Protein AF-A0A7S1GIV2-F1 (afdb_monomer_lite)

Secondary structure (DSSP, 8-state):
---EEEEEE--TT-SSS-EEEEEEEE-------HHHHHHHPPPPPPHHHHPPPHHHHHHHHHHTT--HHHHHHHHHHHHHHHHHHHHHHHHHHHHHHHHHHH--

Foldseek 3Di:
DKAFQWDWDLDLPDPAFTDIDGDPDTDDDDDDDPVVCVVDPDDDDDPVRVDDDNVNRVVVCVVSVNDPVVRVVSRVVSVVVVVVVVVVVVVVVVVVVVVVVVVD

Structure (mmCIF, N/CA/C/O backbone):
data_AF-A0A7S1GIV2-F1
#
_entry.id   AF-A0A7S1GIV2-F1
#
loop_
_atom_site.group_PDB
_atom_site.id
_atom_site.type_symbol
_atom_site.label_atom_id
_atom_site.label_alt_id
_atom_site.label_comp_id
_atom_site.label_asym_id
_atom_site.label_entity_id
_atom_site.label_seq_id
_atom_site.pdbx_PDB_ins_code
_atom_site.Cartn_x
_atom_site.Cartn_y
_atom_site.Cartn_z
_atom_site.occupancy
_atom_site.B_iso_or_equiv
_atom_site.auth_seq_id
_atom_site.auth_comp_id
_atom_site.auth_asym_id
_atom_site.auth_atom_id
_atom_site.pdbx_PDB_model_num
ATOM 1 N N . SER A 1 1 ? 11.500 -8.423 -16.771 1.00 55.44 1 SER A N 1
ATOM 2 C CA . SER A 1 1 ? 10.607 -7.562 -15.971 1.00 55.44 1 SER A CA 1
ATOM 3 C C . SER A 1 1 ? 11.363 -7.145 -14.728 1.00 55.44 1 SER A C 1
ATOM 5 O O . SER A 1 1 ? 11.893 -8.025 -14.069 1.00 55.44 1 SER A O 1
ATOM 7 N N . CYS A 1 2 ? 11.453 -5.845 -14.430 1.00 56.53 2 CYS A N 1
ATOM 8 C CA . CYS A 1 2 ? 11.913 -5.385 -13.116 1.00 56.53 2 CYS A CA 1
ATOM 9 C C . CYS A 1 2 ? 10.851 -5.766 -12.096 1.00 56.53 2 CYS A C 1
ATOM 11 O O . CYS A 1 2 ? 9.680 -5.448 -12.328 1.00 56.53 2 CYS A O 1
ATOM 13 N N . ALA A 1 3 ? 11.222 -6.417 -11.004 1.00 77.56 3 ALA A N 1
ATOM 14 C CA . ALA A 1 3 ? 10.272 -6.714 -9.950 1.00 77.56 3 ALA A CA 1
ATOM 15 C C . ALA A 1 3 ? 10.934 -6.526 -8.590 1.00 77.56 3 ALA A C 1
ATOM 17 O O . ALA A 1 3 ? 12.011 -7.056 -8.325 1.00 77.56 3 ALA A O 1
ATOM 18 N N . TYR A 1 4 ? 10.257 -5.749 -7.756 1.00 87.75 4 TYR A N 1
ATOM 19 C CA . TYR A 1 4 ? 10.436 -5.812 -6.318 1.00 87.75 4 TYR A CA 1
ATOM 20 C C . TYR A 1 4 ? 9.513 -6.900 -5.783 1.00 87.75 4 TYR A C 1
ATOM 22 O O . TYR A 1 4 ? 8.440 -7.144 -6.351 1.00 87.75 4 TYR A O 1
ATOM 30 N N . GLU A 1 5 ? 9.912 -7.516 -4.680 1.00 91.75 5 GLU A N 1
ATOM 31 C CA . GLU A 1 5 ? 8.999 -8.307 -3.867 1.00 91.75 5 GLU A CA 1
ATOM 32 C C . GLU A 1 5 ? 7.759 -7.485 -3.495 1.00 91.75 5 GLU A C 1
ATOM 34 O O . GLU A 1 5 ? 7.819 -6.280 -3.233 1.00 91.75 5 GLU A O 1
ATOM 39 N N . ILE A 1 6 ? 6.609 -8.150 -3.520 1.00 93.62 6 ILE A N 1
ATOM 40 C CA . ILE A 1 6 ? 5.325 -7.5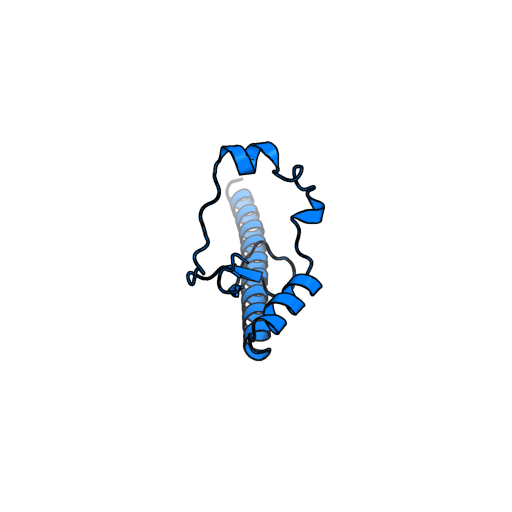57 -3.173 1.00 93.62 6 ILE A CA 1
ATOM 41 C C . ILE A 1 6 ? 4.969 -7.992 -1.761 1.00 93.62 6 ILE A C 1
ATOM 43 O O . ILE A 1 6 ? 4.869 -9.185 -1.488 1.00 93.62 6 ILE A O 1
ATOM 47 N N . GLU A 1 7 ? 4.680 -7.022 -0.898 1.00 94.94 7 GLU A N 1
ATOM 48 C CA . GLU A 1 7 ? 4.337 -7.273 0.500 1.00 94.94 7 GLU A CA 1
ATOM 49 C C . GLU A 1 7 ? 2.973 -6.681 0.882 1.00 94.94 7 GLU A C 1
ATOM 51 O O . GLU A 1 7 ? 2.452 -5.74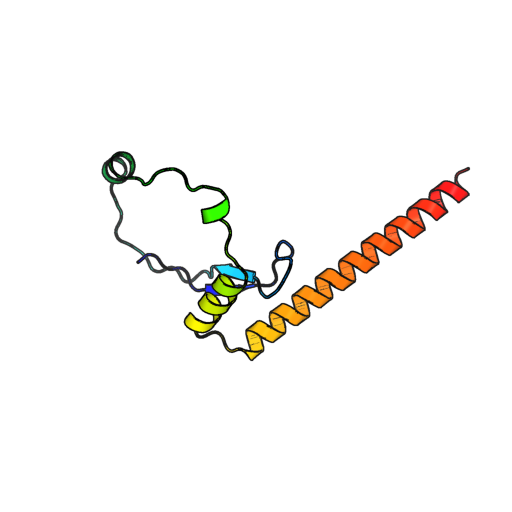3 0.265 1.00 94.94 7 GLU A O 1
ATOM 56 N N . VAL A 1 8 ? 2.380 -7.217 1.950 1.00 94.31 8 VAL A N 1
ATOM 57 C CA . VAL A 1 8 ? 1.209 -6.622 2.603 1.00 94.31 8 VAL A CA 1
ATOM 58 C C . VAL A 1 8 ? 1.665 -5.551 3.591 1.00 94.31 8 VAL A C 1
ATOM 60 O O . VAL A 1 8 ? 2.384 -5.845 4.540 1.00 94.31 8 VAL A O 1
ATOM 63 N N . GLU A 1 9 ? 1.154 -4.327 3.439 1.00 90.81 9 GLU A N 1
ATOM 64 C CA . GLU A 1 9 ? 1.511 -3.205 4.316 1.00 90.81 9 GLU A CA 1
ATOM 65 C C . GLU A 1 9 ? 0.288 -2.586 5.027 1.00 90.81 9 GLU A C 1
ATOM 67 O O . GLU A 1 9 ? -0.871 -2.698 4.601 1.00 90.81 9 GLU A O 1
ATOM 72 N N . GLU A 1 10 ? 0.553 -1.878 6.126 1.00 85.75 10 GLU A N 1
ATOM 73 C CA . GLU A 1 1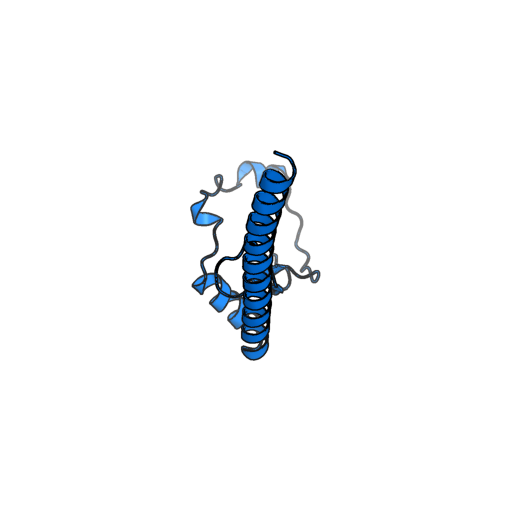0 ? -0.420 -1.153 6.946 1.00 85.75 10 GLU A CA 1
ATOM 74 C C . GLU A 1 10 ? -0.339 0.367 6.707 1.00 85.75 10 GLU A C 1
ATOM 76 O O . GLU A 1 10 ? -0.114 1.158 7.625 1.00 85.75 10 GLU A O 1
ATOM 81 N N . HIS A 1 11 ? -0.544 0.813 5.464 1.00 83.69 11 HIS A N 1
ATOM 82 C CA . HIS A 1 11 ? -0.400 2.231 5.131 1.00 83.69 11 HIS A CA 1
ATOM 83 C C . HIS A 1 11 ? -1.659 3.066 5.478 1.00 83.69 11 HIS A C 1
ATOM 85 O O . HIS A 1 11 ? -2.765 2.788 4.987 1.00 83.69 11 HIS A O 1
ATOM 91 N N . PRO A 1 12 ? -1.535 4.163 6.252 1.00 76.56 12 PRO A N 1
ATOM 92 C CA . PRO A 1 12 ? -2.679 4.964 6.693 1.00 76.56 12 PRO A CA 1
ATOM 93 C C . PRO A 1 12 ? -3.390 5.751 5.588 1.00 76.56 12 PRO A C 1
ATOM 95 O O . PRO A 1 12 ? -4.551 6.123 5.760 1.00 76.56 12 PRO A O 1
ATOM 98 N N . GLY A 1 13 ? -2.709 6.009 4.469 1.00 78.94 13 GLY A N 1
ATOM 99 C CA . GLY A 1 13 ? -3.283 6.665 3.288 1.00 78.94 13 GLY A CA 1
ATOM 100 C C . GLY A 1 13 ? -4.267 5.785 2.510 1.00 78.94 13 GLY A C 1
ATOM 101 O O . GLY A 1 13 ? -4.998 6.282 1.655 1.00 78.94 13 GLY A O 1
ATOM 102 N N . VAL A 1 14 ? -4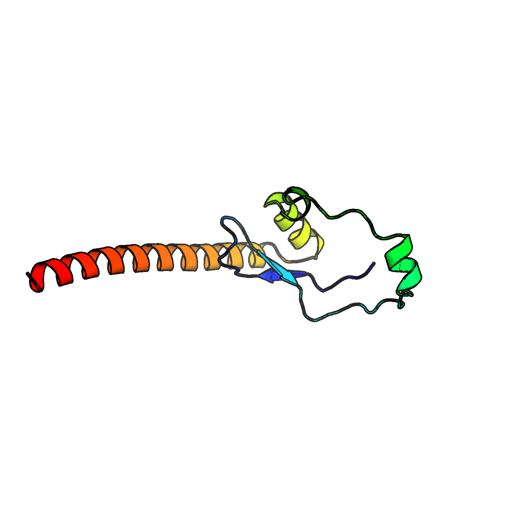.334 4.485 2.812 1.00 85.94 14 VAL A N 1
ATOM 103 C CA . VAL A 1 14 ? -5.335 3.594 2.223 1.00 85.94 14 VAL A CA 1
ATOM 104 C C . VAL A 1 14 ? -6.634 3.699 3.017 1.00 85.94 14 VAL A C 1
ATOM 106 O O . VAL A 1 14 ? -6.670 3.463 4.226 1.00 85.94 14 VAL A O 1
ATOM 109 N N . SER A 1 15 ? -7.732 4.018 2.332 1.00 85.06 15 SER A N 1
ATOM 110 C CA . SER A 1 15 ? -9.055 4.174 2.952 1.00 85.06 15 SER A CA 1
ATOM 111 C C . SER A 1 15 ? -9.777 2.844 3.197 1.00 85.06 15 SER A C 1
ATOM 113 O O . SER A 1 15 ? -10.549 2.734 4.151 1.00 85.06 15 SER A O 1
ATOM 115 N N . LYS A 1 16 ? -9.521 1.821 2.369 1.00 87.81 16 LYS A N 1
ATOM 116 C CA . LYS A 1 16 ? -10.167 0.501 2.434 1.00 87.81 16 LYS A CA 1
ATOM 117 C C . LYS A 1 16 ? -9.223 -0.615 1.985 1.00 87.81 16 LYS A C 1
ATOM 119 O O . LYS A 1 16 ? -8.483 -0.452 1.017 1.00 87.81 16 LYS A O 1
ATOM 124 N N . GLY A 1 17 ? -9.337 -1.767 2.644 1.00 89.75 17 GLY A N 1
ATOM 125 C CA . GLY A 1 17 ? -8.544 -2.955 2.333 1.00 89.75 17 GLY A CA 1
ATOM 126 C C . GLY A 1 17 ? -7.089 -2.852 2.804 1.00 89.75 17 GLY A C 1
ATOM 127 O O . GLY A 1 17 ? -6.782 -1.956 3.605 1.00 89.75 17 GLY A O 1
ATOM 128 N N . PRO A 1 18 ? -6.235 -3.781 2.341 1.00 93.38 18 PRO A N 1
ATOM 129 C CA . PRO A 1 18 ? -4.805 -3.782 2.618 1.00 93.38 18 PRO A CA 1
ATOM 130 C C . PRO A 1 18 ? -4.095 -2.741 1.740 1.00 93.38 18 PRO A C 1
ATOM 132 O O . PRO A 1 18 ? -4.611 -2.349 0.680 1.00 93.38 18 PRO A O 1
ATOM 135 N N . ALA A 1 19 ? -2.923 -2.292 2.184 1.00 93.38 19 ALA A N 1
ATOM 136 C CA . ALA A 1 19 ? -1.974 -1.616 1.312 1.00 93.38 19 ALA A CA 1
ATOM 137 C C . ALA A 1 19 ? -1.042 -2.650 0.667 1.00 93.38 19 ALA A C 1
ATOM 139 O O . ALA A 1 19 ? -0.906 -3.768 1.166 1.00 93.38 19 ALA A O 1
ATOM 140 N N . VAL A 1 20 ? -0.452 -2.262 -0.458 1.00 94.12 20 VAL A N 1
ATOM 141 C CA . VAL A 1 20 ? 0.598 -3.026 -1.131 1.00 94.12 20 VAL A CA 1
ATOM 142 C C . VAL A 1 20 ? 1.897 -2.287 -0.862 1.00 94.12 20 VAL A C 1
ATOM 144 O O . VAL A 1 20 ? 1.968 -1.094 -1.168 1.00 94.12 20 VAL A O 1
ATOM 147 N N . GLY A 1 21 ? 2.858 -2.990 -0.280 1.00 92.12 21 GLY A N 1
ATOM 148 C CA . GLY A 1 21 ? 4.225 -2.532 -0.090 1.00 92.12 21 GLY A CA 1
ATOM 149 C C . GLY A 1 21 ? 5.146 -3.095 -1.169 1.00 92.12 21 GLY A C 1
ATOM 150 O O . GLY A 1 21 ? 4.792 -4.037 -1.885 1.00 92.12 21 GLY A O 1
ATOM 151 N N . ILE A 1 22 ? 6.325 -2.493 -1.264 1.00 91.62 22 ILE A N 1
ATOM 152 C CA . ILE A 1 22 ? 7.462 -3.018 -2.017 1.00 91.62 22 ILE A CA 1
ATOM 153 C C . ILE A 1 22 ? 8.506 -3.492 -1.006 1.00 91.62 22 ILE A C 1
ATOM 155 O O . ILE A 1 22 ? 8.867 -2.735 -0.103 1.00 91.62 22 ILE A O 1
ATOM 159 N N . GLY A 1 23 ? 8.927 -4.745 -1.137 1.00 90.00 23 GLY A N 1
ATOM 160 C CA . GLY A 1 23 ? 9.973 -5.345 -0.319 1.00 90.00 23 GLY A CA 1
ATOM 161 C C . GLY A 1 23 ? 11.369 -4.914 -0.764 1.00 90.00 23 GLY A C 1
ATOM 162 O O . GLY A 1 23 ? 11.546 -4.153 -1.723 1.00 90.00 23 GLY A O 1
ATOM 163 N N . TRP A 1 24 ? 12.378 -5.414 -0.056 1.00 90.12 24 TRP A N 1
ATOM 164 C CA . TRP A 1 24 ? 13.786 -5.127 -0.354 1.00 90.12 24 TRP A CA 1
ATOM 165 C C . TRP A 1 24 ? 14.399 -6.100 -1.354 1.00 90.12 24 TRP A C 1
ATOM 167 O O . TRP A 1 24 ? 15.445 -5.794 -1.930 1.00 90.12 24 TRP A O 1
ATOM 177 N N . GLU A 1 25 ? 13.764 -7.251 -1.577 1.00 87.19 25 GLU A N 1
ATOM 178 C CA . GLU A 1 25 ? 14.210 -8.185 -2.598 1.00 87.19 25 GLU A CA 1
ATOM 179 C C . GLU A 1 25 ? 13.972 -7.575 -3.982 1.00 87.19 25 GLU A C 1
ATOM 181 O O . GLU A 1 25 ? 12.846 -7.423 -4.463 1.00 87.19 25 GLU A O 1
ATOM 186 N N . PHE A 1 26 ? 15.080 -7.173 -4.599 1.00 84.88 26 PHE A N 1
ATOM 187 C CA . PHE A 1 26 ? 15.122 -6.543 -5.904 1.00 84.88 26 PHE A CA 1
ATOM 188 C C . PHE A 1 26 ? 15.722 -7.505 -6.921 1.00 84.88 26 PHE A C 1
ATOM 190 O O . PHE A 1 26 ? 16.831 -8.010 -6.738 1.00 84.88 26 PHE A O 1
ATOM 197 N N . GLN A 1 27 ? 15.008 -7.721 -8.022 1.00 82.56 27 GLN A N 1
ATOM 198 C CA . GLN A 1 27 ? 15.566 -8.412 -9.177 1.00 82.56 27 GLN A CA 1
ATOM 199 C C . GLN A 1 27 ? 16.281 -7.412 -10.085 1.00 82.56 27 GLN A C 1
ATOM 201 O O . GLN A 1 27 ? 15.645 -6.590 -10.749 1.00 82.56 27 GLN A O 1
ATOM 206 N N . GLU A 1 28 ? 17.611 -7.508 -10.101 1.00 81.31 28 GLU A N 1
ATOM 207 C CA . GLU A 1 28 ? 18.481 -6.663 -10.913 1.00 81.31 28 GLU A CA 1
ATOM 208 C C . GLU A 1 28 ? 18.204 -6.826 -12.411 1.00 81.31 28 GLU A C 1
ATOM 210 O O . GLU A 1 28 ? 17.895 -7.912 -12.909 1.00 81.31 28 GLU A O 1
ATOM 215 N N . MET A 1 29 ? 18.300 -5.712 -13.136 1.00 76.50 29 MET A N 1
ATOM 216 C CA . MET A 1 29 ? 18.062 -5.649 -14.571 1.00 76.50 29 MET A CA 1
ATOM 217 C C . MET A 1 29 ? 19.281 -5.156 -15.331 1.00 76.50 29 MET A C 1
ATOM 219 O O . MET A 1 29 ? 20.127 -4.438 -14.803 1.00 76.50 29 MET A O 1
ATOM 223 N N . ASN A 1 30 ? 19.274 -5.465 -16.627 1.00 85.38 30 ASN A N 1
ATOM 224 C CA . ASN A 1 30 ? 20.216 -4.902 -17.575 1.00 85.38 30 ASN A CA 1
ATOM 225 C C . ASN A 1 30 ? 20.094 -3.369 -17.602 1.00 85.38 30 ASN A C 1
ATOM 227 O O . ASN A 1 30 ? 18.976 -2.852 -17.724 1.00 85.38 30 ASN A O 1
ATOM 231 N N . PRO A 1 31 ? 21.218 -2.643 -17.526 1.00 86.88 31 PRO A N 1
ATOM 232 C CA . PRO A 1 31 ? 21.213 -1.198 -17.669 1.00 86.88 31 PRO A CA 1
ATOM 233 C C . PRO A 1 31 ? 20.739 -0.800 -19.075 1.00 86.88 31 PRO A C 1
ATOM 235 O O . PRO A 1 31 ? 21.062 -1.461 -20.062 1.00 86.88 31 PRO A O 1
ATOM 238 N N . ILE A 1 32 ? 19.982 0.294 -19.154 1.00 90.50 32 ILE A N 1
ATOM 239 C CA . ILE A 1 32 ? 19.606 0.966 -20.403 1.00 90.50 32 ILE A CA 1
ATOM 240 C C . ILE A 1 32 ? 20.416 2.257 -20.529 1.00 90.50 32 ILE A C 1
ATOM 242 O O . ILE A 1 32 ? 20.690 2.916 -19.522 1.00 90.50 32 ILE A O 1
ATOM 246 N N . LEU A 1 33 ? 20.815 2.617 -21.749 1.00 94.62 33 LEU A N 1
ATOM 247 C CA . LEU A 1 33 ? 21.464 3.901 -21.996 1.00 94.62 33 LEU A CA 1
ATOM 248 C C . LEU A 1 33 ? 20.464 5.042 -21.782 1.00 94.62 33 LEU A C 1
ATOM 250 O O . LEU A 1 33 ? 19.288 4.932 -22.125 1.00 94.62 33 LEU A O 1
ATOM 254 N N . VAL A 1 34 ? 20.941 6.153 -21.221 1.00 94.50 34 VAL A N 1
ATOM 255 C CA . VAL A 1 34 ? 20.098 7.329 -20.951 1.00 94.50 34 VAL A CA 1
ATOM 256 C C . VAL A 1 34 ? 19.506 7.877 -22.248 1.00 94.50 34 VAL A C 1
ATOM 258 O O . VAL A 1 34 ? 18.310 8.145 -22.298 1.00 94.50 34 VAL A O 1
ATOM 261 N N . ASP A 1 35 ? 20.308 7.950 -23.311 1.00 96.75 35 ASP A N 1
ATOM 262 C CA . ASP A 1 35 ? 19.862 8.443 -24.617 1.00 96.75 35 ASP A CA 1
ATOM 263 C C . ASP A 1 35 ? 18.736 7.578 -25.207 1.00 96.75 35 ASP A C 1
ATOM 265 O O . ASP A 1 35 ? 17.757 8.104 -25.737 1.00 96.75 35 ASP A O 1
ATOM 269 N N . ASP A 1 36 ? 18.822 6.253 -25.041 1.00 95.06 36 ASP A N 1
ATOM 270 C CA . ASP A 1 36 ? 17.775 5.326 -25.479 1.00 95.06 36 ASP A CA 1
ATOM 271 C C . ASP A 1 36 ? 16.481 5.520 -24.680 1.00 95.06 36 ASP A C 1
ATOM 273 O O . ASP A 1 36 ? 15.386 5.397 -25.233 1.00 95.06 36 ASP A O 1
ATOM 277 N N . PHE A 1 37 ? 16.576 5.832 -23.385 1.00 92.31 37 PHE A N 1
ATOM 278 C CA . PHE A 1 37 ? 15.406 6.141 -22.568 1.00 92.31 37 PHE A CA 1
ATOM 279 C C . PHE A 1 37 ? 14.763 7.465 -22.993 1.00 92.31 37 PHE A C 1
ATOM 281 O O . PHE A 1 37 ? 13.563 7.488 -23.251 1.00 92.31 37 PHE A O 1
ATOM 288 N N . GLU A 1 38 ? 1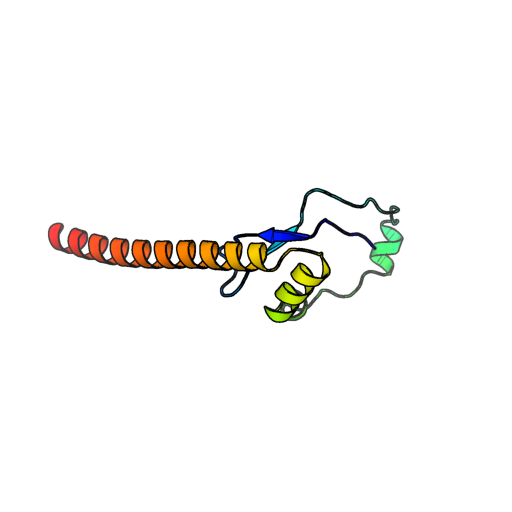5.536 8.544 -23.120 1.00 93.75 38 GLU A N 1
ATOM 289 C CA . GLU A 1 38 ? 15.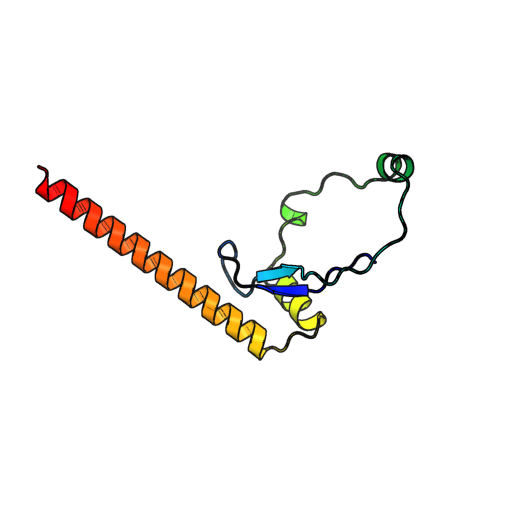022 9.869 -23.502 1.00 93.75 38 GLU A CA 1
ATOM 290 C C . GLU A 1 38 ? 14.377 9.858 -24.898 1.00 93.75 38 GLU A C 1
ATOM 292 O O . GLU A 1 38 ? 13.352 10.502 -25.120 1.00 93.75 38 GLU A O 1
ATOM 297 N N . ALA A 1 39 ? 14.911 9.063 -25.832 1.00 95.25 39 ALA A N 1
ATOM 298 C CA . ALA A 1 39 ? 14.332 8.917 -27.166 1.00 95.25 39 ALA A CA 1
ATOM 299 C C . ALA A 1 39 ? 13.001 8.138 -27.183 1.00 95.25 39 ALA A C 1
ATOM 301 O O . ALA A 1 39 ? 12.193 8.331 -28.093 1.00 95.25 39 ALA A O 1
ATOM 302 N N . ASN A 1 40 ? 12.768 7.250 -26.207 1.00 94.81 40 ASN A N 1
ATOM 303 C CA . ASN A 1 40 ? 11.679 6.266 -26.254 1.00 94.81 40 ASN A CA 1
ATOM 304 C C . ASN A 1 40 ? 10.733 6.296 -25.040 1.00 94.81 40 ASN A C 1
ATOM 306 O O . ASN A 1 40 ? 9.831 5.454 -24.952 1.00 94.81 40 ASN A O 1
ATOM 310 N N . HIS A 1 41 ? 10.917 7.205 -24.077 1.00 91.31 41 HIS A N 1
ATOM 311 C CA . HIS A 1 41 ? 10.138 7.166 -22.843 1.00 91.31 41 HIS A CA 1
ATOM 312 C C . HIS A 1 41 ? 8.641 7.416 -23.117 1.00 91.31 41 HIS A C 1
ATOM 314 O O . HIS A 1 41 ? 8.268 8.276 -23.920 1.00 91.31 41 HIS A O 1
ATOM 320 N N . PRO A 1 42 ? 7.736 6.695 -22.432 1.00 91.19 42 PRO A N 1
ATOM 321 C CA . PRO A 1 42 ? 6.307 6.915 -22.587 1.00 91.19 42 PRO A CA 1
ATOM 322 C C . PRO A 1 42 ? 5.890 8.299 -22.055 1.00 91.19 42 PRO A C 1
ATOM 324 O O . PRO A 1 42 ? 6.570 8.878 -21.195 1.00 91.19 42 PRO A O 1
ATOM 327 N N . PRO A 1 43 ? 4.740 8.831 -22.511 1.00 92.62 43 PRO A N 1
ATOM 328 C CA . PRO A 1 43 ? 4.211 10.095 -22.016 1.00 92.62 43 PRO A CA 1
ATOM 329 C C . PRO A 1 43 ? 3.910 10.043 -20.511 1.00 92.62 43 PRO A C 1
ATOM 331 O O . PRO A 1 43 ? 3.704 8.981 -19.914 1.00 92.62 43 PRO A O 1
ATOM 334 N N . ARG A 1 44 ? 3.851 11.224 -19.882 1.00 92.56 44 ARG A N 1
ATOM 335 C CA . ARG A 1 44 ? 3.567 11.347 -18.448 1.00 92.56 44 ARG A CA 1
ATOM 336 C C . ARG A 1 44 ? 2.205 10.730 -18.118 1.00 92.56 44 ARG A C 1
ATOM 338 O O . ARG A 1 44 ? 1.185 11.132 -18.670 1.00 92.56 44 ARG A O 1
ATOM 345 N N . ARG A 1 45 ? 2.199 9.806 -17.153 1.00 93.19 45 ARG A N 1
ATOM 346 C CA . ARG A 1 45 ? 0.978 9.147 -16.673 1.00 93.19 45 ARG A CA 1
ATOM 347 C C . ARG A 1 45 ? -0.020 10.147 -16.094 1.00 93.19 45 ARG A C 1
ATOM 349 O O . ARG A 1 45 ? 0.342 11.020 -15.298 1.00 93.19 45 ARG A O 1
ATOM 356 N N . ALA A 1 46 ? -1.290 9.969 -16.434 1.00 93.38 46 ALA A N 1
ATOM 357 C CA . ALA A 1 46 ? -2.397 10.671 -15.807 1.00 93.38 46 ALA A CA 1
ATOM 358 C C . ALA A 1 46 ? -2.623 10.160 -14.375 1.00 93.38 46 ALA A C 1
ATOM 360 O O . ALA A 1 46 ? -2.353 9.005 -14.050 1.00 93.38 46 ALA A O 1
ATOM 361 N N . PHE A 1 47 ? -3.214 10.987 -13.508 1.00 87.50 47 PHE A N 1
ATOM 362 C CA . PHE A 1 47 ? -3.459 10.613 -12.107 1.00 87.50 47 PHE A CA 1
ATOM 363 C C . PHE A 1 47 ? -4.262 9.307 -11.952 1.00 87.50 47 PHE A C 1
ATOM 365 O O . PHE A 1 47 ? -3.990 8.499 -11.064 1.00 87.50 47 PHE A O 1
ATOM 372 N N . ARG A 1 48 ? -5.220 9.060 -12.856 1.00 87.81 48 ARG A N 1
ATOM 373 C CA . ARG A 1 48 ? -6.015 7.819 -12.879 1.00 87.81 48 ARG A CA 1
ATOM 374 C C . ARG A 1 48 ? -5.170 6.562 -13.119 1.00 87.81 48 ARG A C 1
ATOM 376 O O . ARG A 1 48 ? -5.551 5.500 -12.654 1.00 87.81 48 ARG A O 1
ATOM 383 N N . GLU A 1 49 ? -4.044 6.696 -13.815 1.00 88.50 49 GLU A N 1
ATOM 384 C CA . GLU A 1 49 ? -3.126 5.603 -14.174 1.00 88.50 49 GLU A CA 1
ATOM 385 C C . GLU A 1 49 ? -2.104 5.335 -13.063 1.00 88.50 49 GLU A C 1
ATOM 387 O O . GLU A 1 49 ? -1.442 4.302 -13.048 1.00 88.50 49 GLU A O 1
ATOM 392 N N . ILE A 1 50 ? -1.974 6.269 -12.118 1.00 87.56 50 ILE A N 1
ATOM 393 C CA . ILE A 1 50 ? -1.119 6.130 -10.936 1.00 87.56 50 ILE A CA 1
ATOM 394 C C . ILE A 1 50 ? -1.894 5.449 -9.799 1.00 87.56 50 ILE A C 1
ATOM 396 O O . ILE A 1 50 ? -1.319 4.735 -8.977 1.00 87.56 50 ILE A O 1
ATOM 400 N N . LYS A 1 51 ? -3.215 5.655 -9.728 1.00 88.44 51 LYS A N 1
ATOM 401 C CA . LYS A 1 51 ? -4.042 5.136 -8.638 1.00 88.44 51 LYS A CA 1
ATOM 402 C C . LYS A 1 51 ? -4.365 3.654 -8.824 1.00 88.44 51 LYS A C 1
ATOM 404 O O . LYS A 1 51 ? -5.143 3.276 -9.693 1.00 88.44 51 LYS A O 1
ATOM 409 N N . MET A 1 52 ? -3.897 2.830 -7.894 1.00 90.06 52 MET A N 1
ATOM 410 C CA . MET A 1 52 ? -4.276 1.420 -7.825 1.00 90.06 52 MET A CA 1
ATOM 411 C C . MET A 1 52 ? -5.627 1.233 -7.110 1.00 90.06 52 MET A C 1
ATOM 413 O O . MET A 1 52 ? -5.838 1.718 -5.989 1.00 90.06 52 MET A O 1
ATOM 417 N N . THR A 1 53 ? -6.563 0.522 -7.743 1.00 92.25 53 THR A N 1
ATOM 418 C CA . THR A 1 53 ? -7.886 0.219 -7.168 1.00 92.25 53 THR A CA 1
ATOM 419 C C . THR A 1 53 ? -7.790 -0.836 -6.060 1.00 92.25 53 THR A C 1
ATOM 421 O O . THR A 1 53 ? -6.762 -1.488 -5.892 1.00 92.25 53 THR A O 1
ATOM 424 N N . LEU A 1 54 ? -8.848 -0.989 -5.252 1.00 93.00 54 LEU A N 1
ATOM 425 C CA . LEU A 1 54 ? -8.892 -2.052 -4.239 1.00 93.00 54 LEU A CA 1
ATOM 426 C C . LEU A 1 54 ? -8.787 -3.434 -4.885 1.00 93.00 54 LEU A C 1
ATOM 428 O O . LEU A 1 54 ? -8.038 -4.267 -4.388 1.00 93.00 54 LEU A O 1
ATOM 432 N N . ASP A 1 55 ? -9.512 -3.654 -5.976 1.00 94.12 55 ASP A N 1
ATOM 433 C CA . ASP A 1 55 ? -9.541 -4.950 -6.650 1.00 94.12 55 ASP A CA 1
ATOM 434 C C . ASP A 1 55 ? -8.174 -5.276 -7.249 1.00 94.12 55 ASP A C 1
ATOM 436 O O . ASP A 1 55 ? -7.669 -6.370 -7.027 1.00 94.12 55 ASP A O 1
ATOM 440 N N . ALA A 1 56 ? -7.510 -4.288 -7.864 1.00 94.06 56 ALA A N 1
ATOM 441 C CA . ALA A 1 56 ? -6.139 -4.440 -8.346 1.00 94.06 56 ALA A CA 1
ATOM 442 C C . ALA A 1 56 ? -5.157 -4.773 -7.211 1.00 94.06 56 ALA A C 1
ATOM 444 O O . ALA A 1 56 ? -4.326 -5.659 -7.371 1.00 94.06 56 ALA A O 1
ATOM 445 N N . ARG A 1 57 ? -5.279 -4.127 -6.038 1.00 94.25 57 ARG A N 1
ATOM 446 C CA . ARG A 1 57 ? -4.457 -4.479 -4.863 1.00 94.25 57 ARG A CA 1
ATOM 447 C C . ARG A 1 57 ? -4.709 -5.906 -4.394 1.00 94.25 57 ARG A C 1
ATOM 449 O O . ARG A 1 57 ? -3.767 -6.628 -4.109 1.00 94.25 57 ARG A O 1
ATOM 456 N N . MET A 1 58 ? -5.973 -6.298 -4.271 1.00 95.00 58 MET A N 1
ATOM 457 C CA . MET A 1 58 ? -6.336 -7.632 -3.792 1.00 95.00 58 MET A CA 1
ATOM 458 C C . MET A 1 58 ? -5.864 -8.719 -4.751 1.00 95.00 58 MET A C 1
ATOM 460 O O . MET A 1 58 ? -5.401 -9.757 -4.287 1.00 95.00 58 MET A O 1
ATOM 464 N N . GLU A 1 59 ? -5.984 -8.481 -6.054 1.00 95.38 59 GLU A N 1
ATOM 465 C CA . GLU A 1 59 ? -5.502 -9.406 -7.073 1.00 95.38 59 GLU A CA 1
ATOM 466 C C . GLU A 1 59 ? -3.982 -9.510 -7.043 1.00 95.38 59 GLU A C 1
ATOM 468 O O . GLU A 1 59 ? -3.461 -10.616 -6.944 1.00 95.38 59 GLU A O 1
ATOM 473 N N . LEU A 1 60 ? -3.281 -8.373 -6.996 1.00 94.88 60 LEU A N 1
ATOM 474 C CA . LEU A 1 60 ? -1.824 -8.344 -6.920 1.00 94.88 60 LEU A CA 1
ATOM 475 C C . LEU A 1 60 ? -1.316 -9.155 -5.721 1.00 94.88 60 LEU A C 1
ATOM 477 O O . LEU A 1 60 ? -0.576 -10.112 -5.911 1.00 94.88 60 LEU A O 1
ATOM 481 N N . LEU A 1 61 ? -1.808 -8.870 -4.511 1.00 95.25 61 LEU A N 1
ATOM 482 C CA . LEU A 1 61 ? -1.389 -9.577 -3.292 1.00 95.25 61 LEU A CA 1
ATOM 483 C C . LEU A 1 61 ? -1.668 -11.089 -3.354 1.00 95.25 61 LEU A C 1
ATOM 485 O O . LEU A 1 61 ? -0.858 -11.883 -2.885 1.00 95.25 61 LEU A O 1
ATOM 489 N N . ARG A 1 62 ? -2.802 -11.503 -3.938 1.00 94.88 62 ARG A N 1
ATOM 490 C CA . ARG A 1 62 ? -3.128 -12.930 -4.112 1.00 94.88 62 ARG A CA 1
ATOM 491 C C . ARG A 1 62 ? -2.210 -13.595 -5.129 1.00 94.88 62 ARG A C 1
ATOM 493 O O . ARG A 1 62 ? -1.728 -14.694 -4.874 1.00 94.88 62 ARG A O 1
ATOM 500 N N . SER A 1 63 ? -1.976 -12.929 -6.257 1.00 95.19 63 SER A N 1
ATOM 501 C CA . SER A 1 63 ? -1.118 -13.433 -7.330 1.00 95.19 63 SER A CA 1
ATOM 502 C C . SER A 1 63 ? 0.349 -13.540 -6.897 1.00 95.19 63 SER A C 1
ATOM 504 O O . SER A 1 63 ? 1.059 -14.417 -7.373 1.00 95.19 63 SER A O 1
ATOM 506 N N . SER A 1 64 ? 0.771 -12.725 -5.925 1.00 92.75 64 SER A N 1
ATOM 507 C CA . SER A 1 64 ? 2.090 -12.787 -5.284 1.00 92.75 64 SER A CA 1
ATOM 508 C C . SER A 1 64 ? 2.234 -13.907 -4.243 1.00 92.75 64 SER A C 1
ATOM 510 O O . SER A 1 64 ? 3.257 -13.981 -3.574 1.00 92.75 64 SER A O 1
ATOM 512 N N . GLY A 1 65 ? 1.233 -14.778 -4.071 1.00 94.62 65 GLY A N 1
ATOM 513 C CA . GLY A 1 65 ? 1.314 -15.923 -3.156 1.00 94.62 65 GLY A CA 1
ATOM 514 C C . GLY A 1 65 ? 1.041 -15.598 -1.684 1.00 94.62 65 GLY A C 1
ATOM 515 O O . GLY A 1 65 ? 1.179 -16.475 -0.830 1.00 94.62 65 GLY A O 1
ATOM 516 N N . ILE A 1 66 ? 0.611 -14.373 -1.363 1.00 95.12 66 ILE A N 1
ATOM 517 C CA . ILE A 1 66 ? 0.363 -13.969 0.024 1.00 95.12 66 ILE A CA 1
ATOM 518 C C . ILE A 1 66 ? -0.910 -14.654 0.542 1.00 95.12 66 ILE A C 1
ATOM 520 O O . ILE A 1 66 ? -1.983 -14.541 -0.071 1.00 95.12 66 ILE A O 1
ATOM 524 N N . PRO A 1 67 ? -0.849 -15.339 1.699 1.00 95.81 67 PRO A N 1
ATOM 525 C CA . PRO A 1 67 ? -1.988 -16.072 2.215 1.00 95.81 67 PRO A CA 1
ATOM 526 C C . PRO A 1 67 ? -3.123 -15.125 2.603 1.00 95.81 67 PRO A C 1
ATOM 528 O O . PRO A 1 67 ? -2.936 -14.041 3.163 1.00 95.81 67 PRO A O 1
ATOM 531 N N . ARG A 1 68 ? -4.362 -15.572 2.379 1.00 95.12 68 ARG A N 1
ATOM 532 C CA . ARG A 1 68 ? -5.548 -14.760 2.679 1.00 95.12 68 ARG A CA 1
ATOM 533 C C . ARG A 1 68 ? -5.618 -14.319 4.146 1.00 95.12 68 ARG A C 1
ATOM 535 O O . ARG A 1 68 ? -6.059 -13.207 4.432 1.00 95.12 68 ARG A O 1
ATOM 542 N N . SER A 1 69 ? -5.160 -15.169 5.062 1.00 95.94 69 SER A N 1
ATOM 543 C CA . SER A 1 69 ? -5.112 -14.887 6.499 1.00 95.94 69 SER A CA 1
ATOM 544 C C . SER A 1 69 ? -4.247 -13.668 6.839 1.00 95.94 69 SER A C 1
ATOM 546 O O . SER A 1 69 ? -4.594 -12.893 7.732 1.00 95.94 69 SER A O 1
ATOM 548 N N . GLU A 1 70 ? -3.152 -13.465 6.112 1.00 95.25 70 GLU A N 1
ATOM 549 C CA . GLU A 1 70 ? -2.252 -12.327 6.272 1.00 95.25 70 GLU A CA 1
ATOM 550 C C . GLU A 1 70 ? -2.871 -11.031 5.758 1.00 95.25 70 GLU A C 1
ATOM 552 O O . GLU A 1 70 ? -2.883 -10.021 6.469 1.00 95.25 70 GLU A O 1
ATOM 557 N N . ILE A 1 71 ? -3.499 -11.091 4.585 1.00 95.19 71 ILE A N 1
ATOM 558 C CA . ILE A 1 71 ? -4.264 -9.973 4.030 1.00 95.19 71 ILE A CA 1
ATOM 559 C C . ILE A 1 71 ? -5.352 -9.533 5.022 1.00 95.19 71 ILE A C 1
ATOM 561 O O . ILE A 1 71 ? -5.467 -8.352 5.366 1.00 95.19 71 ILE A O 1
ATOM 565 N N . ASP A 1 72 ? -6.130 -10.483 5.544 1.00 94.75 72 ASP A N 1
ATOM 566 C CA . ASP A 1 72 ? -7.207 -10.192 6.491 1.00 94.75 72 ASP A CA 1
ATOM 567 C C . ASP A 1 72 ? -6.669 -9.628 7.820 1.00 94.75 72 ASP A C 1
ATOM 569 O O . ASP A 1 72 ? -7.284 -8.734 8.419 1.00 94.75 72 ASP A O 1
ATOM 573 N N . ARG A 1 73 ? -5.503 -10.100 8.280 1.00 94.56 73 ARG A N 1
ATOM 574 C CA . ARG A 1 73 ? -4.810 -9.573 9.467 1.00 94.56 73 ARG A CA 1
ATOM 575 C C . ARG A 1 73 ? -4.420 -8.107 9.276 1.00 94.56 73 ARG A C 1
ATOM 577 O O . ARG A 1 73 ? -4.728 -7.291 10.151 1.00 94.56 73 ARG A O 1
ATOM 584 N N . ALA A 1 74 ? -3.823 -7.748 8.144 1.00 92.94 74 ALA A N 1
ATOM 585 C CA . ALA A 1 74 ? -3.433 -6.366 7.860 1.00 92.94 74 ALA A CA 1
ATOM 586 C C . ALA A 1 74 ? -4.638 -5.429 7.705 1.00 92.94 74 ALA A C 1
ATOM 588 O O . ALA A 1 74 ? -4.635 -4.308 8.226 1.00 92.94 74 ALA A O 1
ATOM 589 N N . ILE A 1 75 ? -5.725 -5.903 7.083 1.00 93.00 75 ILE A N 1
ATOM 590 C CA . ILE A 1 75 ? -6.992 -5.157 7.020 1.00 93.00 75 ILE A CA 1
ATOM 591 C C . ILE A 1 75 ? -7.508 -4.858 8.432 1.00 93.00 75 ILE A C 1
ATOM 593 O O . ILE A 1 75 ? -7.892 -3.720 8.728 1.00 93.00 75 ILE A O 1
ATOM 597 N N . LYS A 1 76 ? -7.527 -5.865 9.316 1.00 92.81 76 LYS A N 1
ATOM 598 C CA . LYS A 1 76 ? -7.980 -5.703 10.706 1.00 92.81 76 LYS A CA 1
ATOM 599 C C . LYS A 1 76 ? -7.131 -4.673 11.446 1.00 92.81 76 LYS A C 1
ATOM 601 O O . LYS A 1 76 ? -7.698 -3.761 12.051 1.00 92.81 76 LYS A O 1
ATOM 606 N N . ARG A 1 77 ? -5.804 -4.766 11.358 1.00 92.31 77 ARG A N 1
ATOM 607 C CA . ARG A 1 77 ? -4.888 -3.827 12.024 1.00 92.31 77 ARG A CA 1
ATOM 608 C C . ARG A 1 77 ? -5.031 -2.402 11.496 1.00 92.31 77 ARG A C 1
ATOM 610 O O . ARG A 1 77 ? -5.233 -1.481 12.289 1.00 92.31 77 ARG A O 1
ATOM 617 N N . SER A 1 78 ? -5.113 -2.237 10.177 1.00 91.12 78 SER A N 1
ATOM 618 C CA . SER A 1 78 ? -5.384 -0.942 9.541 1.00 91.12 78 SER A CA 1
ATOM 619 C C . SER A 1 78 ? -6.706 -0.334 10.024 1.00 91.12 78 SER A C 1
ATOM 621 O O . SER A 1 78 ? -6.782 0.848 10.359 1.00 91.12 78 SER A O 1
ATOM 623 N N . ASN A 1 79 ? -7.766 -1.140 10.126 1.00 90.69 79 ASN A N 1
ATOM 624 C CA . ASN A 1 79 ? -9.057 -0.685 10.644 1.00 90.69 79 ASN A CA 1
ATOM 625 C C . ASN A 1 79 ? -8.988 -0.278 12.119 1.00 90.69 79 ASN A C 1
ATOM 627 O O . ASN A 1 79 ? -9.584 0.734 12.495 1.00 90.69 79 ASN A O 1
ATOM 631 N N . ILE A 1 80 ? -8.263 -1.030 12.948 1.00 91.44 80 ILE A N 1
ATOM 632 C CA . ILE A 1 80 ? -8.035 -0.681 14.355 1.00 91.44 80 ILE A CA 1
ATOM 633 C C . ILE A 1 80 ? -7.295 0.658 14.446 1.00 91.44 80 ILE A C 1
ATOM 635 O O . ILE A 1 80 ? -7.751 1.547 15.166 1.00 91.44 80 ILE A O 1
ATOM 639 N N . ALA A 1 81 ? -6.218 0.846 13.681 1.00 89.62 81 ALA A N 1
ATOM 640 C CA . ALA A 1 81 ? -5.463 2.097 13.649 1.00 89.62 81 ALA A CA 1
ATOM 641 C C . ALA A 1 81 ? -6.340 3.288 13.216 1.00 89.62 81 ALA A C 1
ATOM 643 O O . ALA A 1 81 ? -6.352 4.324 13.885 1.00 89.62 81 ALA A O 1
ATOM 644 N N . ARG A 1 82 ? -7.157 3.127 12.165 1.00 88.50 82 ARG A N 1
ATOM 645 C CA . ARG A 1 82 ? -8.122 4.154 11.722 1.00 88.50 82 ARG A CA 1
ATOM 646 C C . ARG A 1 82 ? -9.145 4.486 12.813 1.00 88.50 82 ARG A C 1
ATOM 648 O O . ARG A 1 82 ? -9.417 5.662 13.053 1.00 88.50 82 ARG A O 1
ATOM 655 N N . LYS A 1 83 ? -9.703 3.476 13.492 1.00 89.81 83 LYS A N 1
ATOM 656 C CA . LYS A 1 83 ? -10.652 3.675 14.603 1.00 89.81 83 LYS A CA 1
ATOM 657 C C . LYS A 1 83 ? -10.005 4.420 15.772 1.00 89.81 83 LYS A C 1
ATOM 659 O O . LYS A 1 83 ? -10.610 5.360 16.282 1.00 89.81 83 LYS A O 1
ATOM 664 N N . LYS A 1 84 ? -8.775 4.052 16.151 1.00 89.94 84 LYS A N 1
ATOM 665 C CA . LYS A 1 84 ? -8.011 4.745 17.201 1.00 89.94 84 LYS A CA 1
ATOM 666 C C . LYS A 1 84 ? -7.809 6.220 16.853 1.00 89.94 84 LYS A C 1
ATOM 668 O O . LYS A 1 84 ? -8.172 7.069 17.655 1.00 89.94 84 LYS A O 1
ATOM 673 N N . ARG A 1 85 ? -7.360 6.532 15.631 1.00 87.12 85 ARG A N 1
ATOM 674 C CA . ARG A 1 85 ? -7.180 7.924 15.174 1.00 87.12 85 ARG A CA 1
ATOM 675 C C . ARG A 1 85 ? -8.474 8.730 15.198 1.00 87.12 85 ARG A C 1
ATOM 677 O O . ARG A 1 85 ? -8.474 9.856 15.676 1.00 87.12 85 ARG A O 1
ATOM 684 N N . LYS A 1 86 ? -9.589 8.152 14.733 1.00 88.06 86 LYS A N 1
ATOM 685 C CA . LYS A 1 86 ? -10.905 8.808 14.817 1.00 88.06 86 LYS A CA 1
ATOM 686 C C . LYS A 1 86 ? -11.283 9.144 16.261 1.00 88.06 86 LYS A C 1
ATOM 688 O O . LYS A 1 86 ? -11.803 10.228 16.502 1.00 88.06 86 LYS A O 1
ATOM 693 N N . LYS A 1 87 ? -10.999 8.239 17.205 1.00 89.69 87 LYS A N 1
ATOM 694 C CA . LYS A 1 87 ? -11.239 8.472 18.634 1.00 89.69 87 LYS A CA 1
ATOM 695 C C . LYS A 1 87 ? -10.348 9.593 19.174 1.00 89.69 87 LYS A C 1
ATOM 697 O O . LYS A 1 87 ? -10.886 10.508 19.778 1.00 89.69 87 LYS A O 1
ATOM 702 N N . THR A 1 88 ? -9.042 9.567 18.897 1.00 89.06 88 THR A N 1
ATOM 703 C CA . THR A 1 88 ? -8.105 10.630 19.308 1.00 89.06 88 THR A CA 1
ATOM 704 C C . THR A 1 88 ? -8.552 11.999 18.799 1.00 89.06 88 THR A C 1
ATOM 706 O O . THR A 1 88 ? -8.724 12.909 19.595 1.00 89.06 88 THR A O 1
ATOM 709 N N . ILE A 1 89 ? -8.880 12.120 17.508 1.00 87.44 89 ILE A N 1
ATOM 710 C CA . ILE A 1 89 ? -9.352 13.385 16.919 1.00 87.44 89 ILE A CA 1
ATOM 711 C C . ILE A 1 89 ? -10.651 13.873 17.582 1.00 87.44 89 ILE A C 1
ATOM 713 O O . ILE A 1 89 ? -10.845 15.074 17.760 1.00 87.44 89 ILE A O 1
ATOM 717 N N . ALA A 1 90 ? -11.565 12.965 17.934 1.00 87.19 90 ALA A N 1
ATOM 718 C CA . ALA A 1 90 ? -12.799 13.332 18.625 1.00 87.19 90 ALA A CA 1
ATOM 719 C C . ALA A 1 90 ? -12.531 13.807 20.063 1.00 87.19 90 ALA A C 1
ATOM 721 O O . ALA A 1 90 ? -13.095 14.819 20.481 1.00 87.19 90 ALA A O 1
ATOM 722 N N . THR A 1 91 ? -11.651 13.112 20.792 1.00 87.88 91 THR A N 1
ATOM 723 C CA . THR A 1 91 ? -11.225 13.495 22.143 1.00 87.88 91 THR A CA 1
ATOM 724 C C . THR A 1 91 ? -10.520 14.850 22.135 1.00 87.88 91 THR A C 1
ATOM 726 O O . THR A 1 91 ? -10.934 15.728 22.886 1.00 87.88 91 THR A O 1
ATOM 729 N N . ASP A 1 92 ? -9.554 15.073 21.243 1.00 85.12 92 ASP A N 1
ATOM 730 C CA . ASP A 1 92 ? -8.812 16.339 21.154 1.00 85.12 92 ASP A CA 1
ATOM 731 C C . ASP A 1 92 ? -9.739 17.530 20.871 1.00 85.12 92 ASP A C 1
ATOM 733 O O . ASP A 1 92 ? -9.619 18.593 21.473 1.00 85.12 92 ASP A O 1
ATOM 737 N N . LYS A 1 93 ? -10.748 17.342 20.012 1.00 78.31 93 LYS A N 1
ATOM 738 C CA . LYS A 1 93 ? -11.771 18.371 19.754 1.00 78.31 93 LYS A CA 1
ATOM 739 C C . LYS A 1 93 ? -12.668 18.665 20.955 1.00 78.31 93 LYS A C 1
ATOM 741 O O . LYS A 1 93 ? -13.271 19.737 21.011 1.00 78.31 93 LYS A O 1
ATOM 746 N N . SER A 1 94 ? -12.855 17.699 21.851 1.00 76.94 94 SER A N 1
ATOM 747 C CA . SER A 1 94 ? -13.649 17.888 23.069 1.00 76.94 94 SER A CA 1
ATOM 748 C C . SER A 1 94 ? -12.836 18.578 24.164 1.00 76.94 94 SER A C 1
ATOM 750 O O . SER A 1 94 ? -13.334 19.507 24.791 1.00 76.94 94 SER A O 1
ATOM 752 N N . THR A 1 95 ? -11.566 18.202 24.330 1.00 78.38 95 THR A N 1
ATOM 753 C CA . THR A 1 95 ? -10.662 18.806 25.315 1.00 78.38 95 THR A CA 1
ATOM 754 C C . THR A 1 95 ? -10.283 20.234 24.937 1.00 78.38 95 THR A C 1
ATOM 756 O O . THR A 1 95 ? -10.234 21.082 25.821 1.00 78.38 95 THR A O 1
ATOM 759 N N . ALA A 1 96 ? -10.090 20.530 23.647 1.00 76.31 96 ALA A N 1
ATOM 760 C CA . ALA A 1 96 ? -9.853 21.893 23.169 1.00 76.31 96 ALA A CA 1
ATOM 761 C C . ALA A 1 96 ? -11.010 22.845 23.527 1.00 76.31 96 ALA A C 1
ATOM 763 O O . ALA A 1 96 ? -10.769 23.907 24.087 1.00 76.31 96 ALA A O 1
ATOM 764 N N . ARG A 1 97 ? -12.265 22.424 23.303 1.00 74.50 97 ARG A N 1
ATOM 765 C CA . ARG A 1 97 ? -13.462 23.214 23.655 1.00 74.50 97 ARG A CA 1
ATOM 766 C C . ARG A 1 97 ? -13.601 23.463 25.158 1.00 74.50 97 ARG A C 1
ATOM 768 O O . ARG A 1 97 ? -14.014 24.542 25.567 1.00 74.50 97 ARG A O 1
ATOM 775 N N . ILE A 1 98 ? -13.264 22.464 25.977 1.00 76.88 98 ILE A N 1
ATOM 776 C CA . ILE A 1 98 ? -13.293 22.597 27.441 1.00 76.88 98 ILE A CA 1
ATOM 777 C C . ILE A 1 98 ? -12.218 23.580 27.919 1.00 76.88 98 ILE A C 1
ATOM 779 O O . ILE A 1 98 ? -12.512 24.411 28.769 1.00 76.88 98 ILE A O 1
ATOM 783 N N . LYS A 1 99 ? -10.997 23.514 27.367 1.00 75.12 99 LYS A N 1
ATOM 784 C CA . LYS A 1 99 ? -9.914 24.450 27.712 1.00 75.12 99 LYS A CA 1
ATOM 785 C C . LYS A 1 99 ? -10.273 25.896 27.375 1.00 75.12 99 LYS A C 1
ATOM 787 O O . LYS A 1 99 ? -10.160 26.748 28.241 1.00 75.12 99 LYS A O 1
ATOM 792 N N . GLU A 1 100 ? -10.796 26.142 26.177 1.00 75.62 100 GLU A N 1
ATOM 793 C CA . GLU A 1 100 ? -11.237 27.477 25.743 1.00 75.62 100 GLU A CA 1
ATOM 794 C C . GLU A 1 100 ? -12.319 28.066 26.670 1.00 75.62 100 GLU A C 1
ATOM 796 O O . GLU A 1 100 ? -12.286 29.248 26.999 1.00 75.62 100 GLU A O 1
ATOM 801 N N . SER A 1 101 ? -13.237 27.225 27.164 1.00 75.38 101 SER A N 1
ATOM 802 C CA . SER A 1 101 ? -14.298 27.647 28.095 1.00 75.38 101 SER A CA 1
ATOM 803 C C . SER A 1 101 ? -13.809 27.911 29.525 1.00 75.38 101 SER A C 1
ATOM 805 O O . SER A 1 101 ? -14.511 28.568 30.282 1.00 75.38 101 SER A O 1
ATOM 807 N N . LEU A 1 102 ? -12.658 27.359 29.923 1.00 77.31 102 LEU A N 1
ATOM 808 C CA . LEU A 1 102 ? -12.047 27.574 31.244 1.00 77.31 102 LEU A CA 1
ATOM 809 C C . LEU A 1 102 ? -11.086 28.773 31.257 1.00 77.31 102 LEU A C 1
ATOM 811 O O . LEU A 1 102 ? -10.740 29.258 32.330 1.00 77.31 102 LEU A O 1
ATOM 815 N N . GLU A 1 103 ? -10.633 29.212 30.082 1.00 72.94 103 GLU A N 1
ATOM 816 C CA . GLU A 1 103 ? -9.742 30.364 29.888 1.00 72.94 103 GLU A CA 1
ATOM 817 C C . GLU A 1 103 ? -10.509 31.679 29.610 1.00 72.94 103 GLU A C 1
ATOM 819 O O . GLU A 1 103 ? -9.875 32.719 29.432 1.00 72.94 103 GLU A O 1
ATOM 824 N N . SER A 1 104 ? -11.851 31.638 29.593 1.00 55.41 104 SER A N 1
ATOM 825 C CA . SER A 1 104 ? -12.763 32.790 29.435 1.00 55.41 104 SER A CA 1
ATOM 826 C C . SER A 1 104 ? -13.450 33.151 30.750 1.00 55.41 104 SER A C 1
ATOM 828 O O . SER A 1 104 ? -13.662 34.361 30.983 1.00 55.41 104 SER A O 1
#

Sequence (104 aa):
SCAYEIEVEEHPGVSKGPAVGIGWEFQEMNPILVDDFEANHPPRRAFREIKMTLDARMELLRSSGIPRSEIDRAIKRSNIARKKRKKTIATDKSTARIKESLES

pLDDT: mean 88.09, std 8.28, range [55.41, 96.75]

Organism: Cyclophora tenuis (NCBI:txid216820)

Radius of gyration: 21.15 Å; chains: 1; bounding box: 36×49×58 Å